Protein AF-A0A831T4Y8-F1 (afdb_monomer_lite)

pLDDT: mean 89.21, std 11.65, range [52.16, 98.19]

Foldseek 3Di:
DQPPDPDDLLNLVVCVVVVDDLVRVCVVVVVDDSVSSVVSNVVCVVCVVVSVVVVVVVVVVVVVVVVVVVVVVD

Sequence (74 aa):
MILDTRISVDYIAGYFKEGWGVVDIERDLLLLTGSEIEAAIRYYLDHRAQIEEQIRRSEEIYHEQVISQEIACL

Structure (mmCIF, N/CA/C/O backbone):
data_AF-A0A831T4Y8-F1
#
_entry.id   AF-A0A831T4Y8-F1
#
loop_
_atom_site.group_PDB
_atom_site.id
_atom_site.type_symbol
_atom_site.label_atom_id
_atom_site.label_alt_id
_atom_site.label_comp_id
_atom_site.label_asym_id
_atom_site.label_entity_id
_atom_site.label_seq_id
_atom_site.pdbx_PDB_ins_code
_atom_site.Cartn_x
_atom_site.Cartn_y
_atom_site.Cartn_z
_atom_site.occupancy
_atom_site.B_iso_or_equiv
_atom_site.auth_seq_id
_atom_site.auth_comp_id
_atom_site.auth_asym_id
_atom_site.auth_atom_id
_atom_site.pdbx_PDB_model_num
ATOM 1 N N . MET A 1 1 ? -0.469 -9.093 -1.406 1.00 85.50 1 MET A N 1
ATOM 2 C CA . MET A 1 1 ? -1.851 -8.574 -1.512 1.00 85.50 1 MET A CA 1
ATOM 3 C C . MET A 1 1 ? -2.419 -8.465 -0.117 1.00 85.50 1 MET A C 1
ATOM 5 O O . MET A 1 1 ? -2.040 -9.277 0.723 1.00 85.50 1 MET A O 1
ATOM 9 N N . ILE A 1 2 ? -3.270 -7.472 0.124 1.00 90.75 2 ILE A N 1
ATOM 10 C CA . ILE A 1 2 ? -4.007 -7.349 1.384 1.00 90.75 2 ILE A CA 1
ATOM 11 C C . ILE A 1 2 ? -5.160 -8.353 1.378 1.00 90.75 2 ILE A C 1
ATOM 13 O O . ILE A 1 2 ? -5.779 -8.570 0.333 1.00 90.75 2 ILE A O 1
ATOM 17 N N . LEU A 1 3 ? -5.394 -9.003 2.520 1.00 91.50 3 LEU A N 1
ATOM 18 C CA . LEU A 1 3 ? -6.383 -10.072 2.664 1.00 91.50 3 LEU A CA 1
ATOM 19 C C . LEU A 1 3 ? -7.766 -9.608 2.184 1.00 91.50 3 LEU A C 1
ATOM 21 O O . LEU A 1 3 ? -8.144 -8.467 2.412 1.00 91.50 3 LEU A O 1
ATOM 25 N N . ASP A 1 4 ? -8.486 -10.482 1.478 1.00 91.69 4 ASP A N 1
ATOM 26 C CA . ASP A 1 4 ? -9.828 -10.223 0.932 1.00 91.69 4 ASP A CA 1
ATOM 27 C C . ASP A 1 4 ? -9.956 -8.999 0.005 1.00 91.69 4 ASP A C 1
ATOM 29 O O . ASP A 1 4 ? -11.058 -8.568 -0.336 1.00 91.69 4 ASP A O 1
ATOM 33 N N . THR A 1 5 ? -8.834 -8.487 -0.507 1.00 92.31 5 THR A N 1
ATOM 34 C CA . THR A 1 5 ? -8.818 -7.424 -1.513 1.00 92.31 5 THR A CA 1
ATOM 35 C C . THR A 1 5 ? -7.978 -7.813 -2.725 1.00 92.31 5 THR A C 1
ATOM 37 O O . THR A 1 5 ? -7.152 -8.726 -2.694 1.00 92.31 5 THR A O 1
ATOM 40 N N . ARG A 1 6 ? -8.159 -7.071 -3.819 1.00 92.69 6 ARG A N 1
ATOM 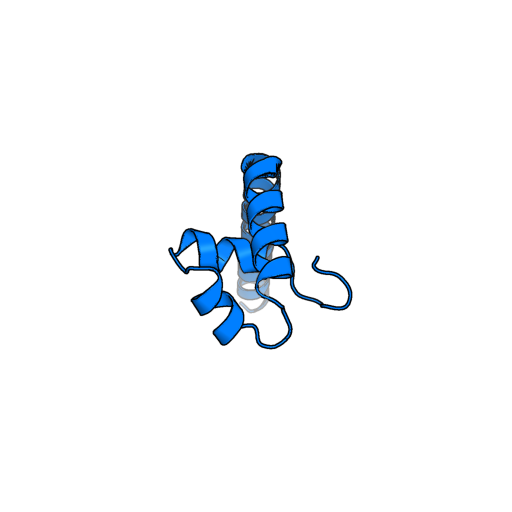41 C CA . ARG A 1 6 ? -7.230 -7.090 -4.960 1.00 92.69 6 ARG A CA 1
ATOM 42 C C . ARG A 1 6 ? -6.155 -6.009 -4.856 1.00 92.69 6 ARG A C 1
ATOM 44 O O . ARG A 1 6 ? -5.464 -5.752 -5.834 1.00 92.69 6 ARG A O 1
ATOM 51 N N . ILE A 1 7 ? -6.024 -5.371 -3.693 1.00 92.88 7 ILE A N 1
ATOM 52 C CA . ILE A 1 7 ? -5.051 -4.308 -3.476 1.00 92.88 7 ILE A CA 1
ATOM 53 C C . ILE A 1 7 ? -3.714 -4.952 -3.116 1.00 92.88 7 ILE A C 1
ATOM 55 O O . ILE A 1 7 ? -3.593 -5.786 -2.210 1.00 92.88 7 ILE A O 1
ATOM 59 N N . SER A 1 8 ? -2.694 -4.605 -3.884 1.00 94.06 8 SER A N 1
ATOM 60 C CA . SER A 1 8 ? -1.348 -5.127 -3.733 1.00 94.06 8 SER A CA 1
ATOM 61 C C . SER A 1 8 ? -0.486 -4.194 -2.871 1.00 94.06 8 SER A C 1
ATOM 63 O O . SER A 1 8 ? -0.838 -3.044 -2.616 1.00 94.06 8 SER A O 1
ATOM 65 N N . VAL A 1 9 ? 0.622 -4.716 -2.335 1.00 94.94 9 VAL A N 1
ATOM 66 C CA . VAL A 1 9 ? 1.467 -3.943 -1.404 1.00 94.94 9 VAL A CA 1
ATOM 67 C C . VAL A 1 9 ? 2.248 -2.858 -2.146 1.00 94.94 9 VAL A C 1
ATOM 69 O O . VAL A 1 9 ? 2.405 -1.763 -1.624 1.00 94.94 9 VAL A O 1
ATOM 72 N N . ASP A 1 10 ? 2.690 -3.142 -3.368 1.00 93.19 10 ASP A N 1
ATOM 73 C CA . ASP A 1 10 ? 3.287 -2.181 -4.299 1.00 93.19 10 ASP A CA 1
ATOM 74 C C . ASP A 1 10 ? 2.348 -1.007 -4.604 1.00 93.19 10 ASP A C 1
ATOM 76 O O . ASP A 1 10 ? 2.809 0.131 -4.638 1.00 93.19 10 ASP A O 1
ATOM 80 N N . TYR A 1 11 ? 1.037 -1.250 -4.723 1.00 94.50 11 TYR A N 1
ATOM 81 C CA . TYR A 1 11 ? 0.056 -0.179 -4.912 1.00 94.50 11 TYR A CA 1
ATOM 82 C C . TYR A 1 11 ? 0.030 0.786 -3.715 1.00 94.50 11 TYR A C 1
ATOM 84 O O . TYR A 1 11 ? 0.141 1.996 -3.890 1.00 94.50 11 TYR A O 1
ATOM 92 N N . ILE A 1 12 ? -0.015 0.262 -2.483 1.00 96.06 12 ILE A N 1
ATOM 93 C CA . ILE A 1 12 ? 0.045 1.077 -1.252 1.00 96.06 12 ILE A CA 1
ATOM 94 C C . ILE A 1 12 ? 1.417 1.756 -1.102 1.00 96.06 12 ILE A C 1
ATOM 96 O O . ILE A 1 12 ? 1.504 2.916 -0.692 1.00 96.06 12 ILE A O 1
ATOM 100 N N . ALA A 1 13 ? 2.498 1.059 -1.462 1.00 94.81 13 ALA A N 1
ATOM 101 C CA . ALA A 1 13 ? 3.848 1.609 -1.446 1.00 94.81 13 ALA A CA 1
ATOM 102 C C . ALA A 1 13 ? 3.996 2.803 -2.401 1.00 94.81 13 ALA A C 1
ATOM 104 O O . ALA A 1 13 ? 4.756 3.717 -2.089 1.00 94.81 13 ALA A O 1
ATOM 105 N N . GLY A 1 14 ? 3.255 2.827 -3.515 1.00 94.56 14 GLY A N 1
ATOM 106 C CA . GLY A 1 14 ? 3.161 3.971 -4.424 1.00 94.56 14 GLY A CA 1
ATOM 107 C C . GLY A 1 14 ? 2.741 5.253 -3.702 1.00 94.56 14 GLY A C 1
ATOM 108 O O . GLY A 1 14 ? 3.528 6.195 -3.637 1.00 94.56 14 GLY A O 1
ATOM 109 N N . TYR A 1 15 ? 1.569 5.253 -3.057 1.00 97.00 15 TYR A N 1
ATOM 110 C CA . TYR A 1 15 ? 1.092 6.406 -2.276 1.00 97.00 15 TYR A CA 1
ATOM 111 C C . TYR A 1 15 ? 2.085 6.825 -1.183 1.00 97.00 15 TYR A C 1
ATOM 113 O O . TYR A 1 15 ? 2.391 8.006 -1.016 1.00 97.00 15 TYR A O 1
ATOM 121 N N . PHE A 1 16 ? 2.639 5.856 -0.447 1.00 96.62 16 PHE A N 1
ATOM 122 C CA . PHE A 1 16 ? 3.625 6.145 0.595 1.00 96.62 16 PHE A CA 1
ATOM 123 C C . PHE A 1 16 ? 4.895 6.808 0.030 1.00 96.62 16 PHE A C 1
ATOM 125 O O . PHE A 1 16 ? 5.414 7.755 0.622 1.00 96.62 16 PHE A O 1
ATOM 132 N N . LYS A 1 17 ? 5.389 6.356 -1.132 1.00 95.06 17 LYS A N 1
ATOM 133 C CA . LYS A 1 17 ? 6.543 6.958 -1.827 1.00 95.06 17 LYS A CA 1
ATOM 134 C C . LYS A 1 17 ? 6.260 8.389 -2.291 1.00 95.06 17 LYS A C 1
ATOM 136 O O . LYS A 1 17 ? 7.186 9.194 -2.322 1.00 95.06 17 LYS A O 1
ATOM 141 N N . GLU A 1 18 ? 5.007 8.712 -2.596 1.00 96.19 18 GLU A N 1
ATOM 142 C CA . GLU A 1 18 ? 4.552 10.073 -2.909 1.00 96.19 18 GLU A CA 1
ATOM 143 C C . GLU A 1 18 ? 4.389 10.967 -1.665 1.00 96.19 18 GLU A C 1
ATOM 145 O O . GLU A 1 18 ? 4.086 12.152 -1.786 1.00 96.19 18 GLU A O 1
ATOM 150 N N . GLY A 1 19 ? 4.629 10.431 -0.464 1.00 97.44 19 GLY A N 1
ATOM 151 C CA . GLY A 1 19 ? 4.594 11.175 0.796 1.00 97.44 19 GLY A CA 1
ATOM 152 C C . GLY A 1 19 ? 3.236 11.173 1.495 1.00 97.44 19 GLY A C 1
ATOM 153 O O . GLY A 1 19 ? 3.058 11.919 2.458 1.00 97.44 19 GLY A O 1
ATOM 154 N N . TRP A 1 20 ? 2.290 10.344 1.048 1.00 98.19 20 TRP A N 1
ATOM 155 C CA . TRP A 1 20 ? 0.981 10.232 1.687 1.00 98.19 20 TRP A CA 1
ATOM 156 C C . TRP A 1 20 ? 1.086 9.547 3.052 1.00 98.19 20 TRP A C 1
ATOM 158 O O . TRP A 1 20 ? 1.789 8.544 3.219 1.00 98.19 20 TRP A O 1
ATOM 168 N N . GLY A 1 21 ? 0.354 10.074 4.036 1.00 96.81 21 GLY A N 1
ATOM 169 C CA . GLY A 1 21 ? 0.210 9.448 5.347 1.00 96.81 21 GLY A CA 1
ATOM 170 C C . GLY A 1 21 ? -0.850 8.344 5.352 1.00 96.81 21 GLY A C 1
ATOM 171 O O . GLY A 1 21 ? -1.719 8.294 4.486 1.00 96.81 21 GLY A O 1
ATOM 172 N N . VAL A 1 22 ? -0.833 7.486 6.379 1.00 97.44 22 VAL A N 1
ATOM 173 C CA . VAL A 1 22 ? -1.803 6.378 6.542 1.00 97.44 22 VAL A CA 1
ATOM 174 C C . VAL A 1 22 ? -3.254 6.861 6.445 1.00 97.44 22 VAL A C 1
ATOM 176 O O . VAL A 1 22 ? -4.055 6.240 5.759 1.00 97.44 22 VAL A O 1
ATOM 179 N N . VAL A 1 23 ? -3.577 7.992 7.081 1.00 97.44 23 VAL A N 1
ATOM 180 C CA . VAL A 1 23 ? -4.935 8.564 7.078 1.00 97.44 23 VAL A CA 1
ATOM 181 C C . VAL A 1 23 ? -5.350 9.044 5.686 1.00 97.44 23 VAL A C 1
ATOM 183 O O . VAL A 1 23 ? -6.514 8.916 5.318 1.00 97.44 23 VAL A O 1
ATOM 186 N N . ASP A 1 24 ? -4.420 9.599 4.908 1.00 98.00 24 ASP A N 1
ATOM 187 C CA . ASP A 1 24 ? -4.713 10.072 3.553 1.00 98.00 24 ASP A CA 1
ATOM 188 C C . ASP A 1 24 ? -4.959 8.885 2.616 1.00 98.00 24 ASP A C 1
ATOM 190 O O . ASP A 1 24 ? -5.907 8.899 1.834 1.00 98.00 24 ASP A O 1
ATOM 194 N N . ILE A 1 25 ? -4.164 7.822 2.764 1.00 97.69 25 ILE A N 1
ATOM 195 C CA . ILE A 1 25 ? -4.324 6.572 2.012 1.00 9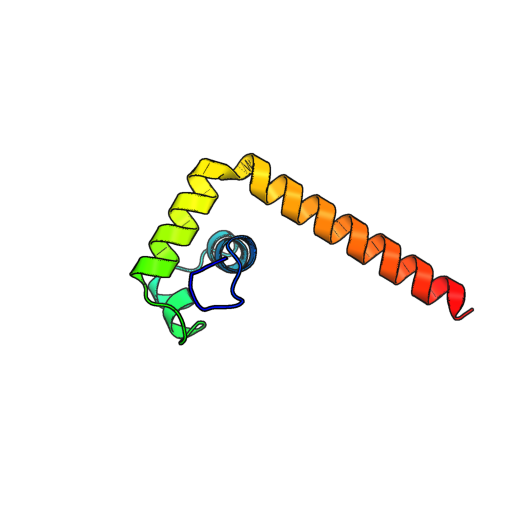7.69 25 ILE A CA 1
ATOM 196 C C . ILE A 1 25 ? -5.639 5.879 2.386 1.00 97.69 25 ILE A C 1
ATOM 198 O O . ILE A 1 25 ? -6.356 5.423 1.505 1.00 97.69 25 ILE A O 1
ATOM 202 N N . GLU A 1 26 ? -5.991 5.820 3.671 1.00 97.50 26 GLU A N 1
ATOM 203 C CA . GLU A 1 26 ? -7.244 5.212 4.148 1.00 97.50 26 GLU A CA 1
ATOM 204 C C . GLU A 1 26 ? -8.480 5.943 3.608 1.00 97.50 26 GLU A C 1
ATOM 206 O O . GLU A 1 26 ? -9.482 5.320 3.260 1.00 97.50 26 GLU A O 1
ATOM 211 N N . ARG A 1 27 ? -8.402 7.272 3.481 1.00 96.81 27 ARG A N 1
ATOM 212 C CA . ARG A 1 27 ? -9.473 8.082 2.883 1.00 96.81 27 ARG A CA 1
ATOM 213 C C . ARG A 1 27 ? -9.674 7.804 1.397 1.00 96.81 27 ARG A C 1
ATOM 215 O O . ARG A 1 27 ? -10.802 7.933 0.926 1.00 96.81 27 ARG A O 1
ATOM 222 N N . ASP A 1 28 ? -8.612 7.457 0.678 1.00 97.12 28 ASP A N 1
ATOM 223 C CA . ASP A 1 28 ? -8.674 7.132 -0.749 1.00 97.12 28 ASP A CA 1
ATOM 224 C C . ASP A 1 28 ? -9.051 5.657 -0.980 1.00 97.12 28 ASP A C 1
ATOM 226 O O . ASP A 1 28 ? -9.863 5.322 -1.844 1.00 97.12 28 ASP A O 1
ATOM 230 N N . LEU A 1 29 ? -8.534 4.761 -0.137 1.00 95.06 29 LEU A N 1
ATOM 231 C CA . LEU A 1 29 ? -8.741 3.317 -0.199 1.00 95.06 29 LEU A CA 1
ATOM 232 C C . LEU A 1 29 ? -9.752 2.860 0.854 1.00 95.06 29 LEU A C 1
ATOM 234 O O . LEU A 1 29 ? -9.419 2.113 1.768 1.00 95.06 29 LEU A O 1
ATOM 238 N N . LEU A 1 30 ? -11.018 3.240 0.664 1.00 93.56 30 LEU A N 1
ATOM 239 C CA . LEU A 1 30 ? -12.130 2.990 1.603 1.00 93.56 30 LEU A CA 1
ATOM 240 C C . LEU A 1 30 ? -12.386 1.509 1.960 1.00 93.56 30 LEU A C 1
ATOM 242 O O . LEU A 1 30 ? -13.194 1.217 2.839 1.00 93.56 30 LEU A O 1
ATOM 246 N N . LEU A 1 31 ? -11.755 0.572 1.247 1.00 93.94 31 LEU A N 1
ATOM 247 C CA . LEU A 1 31 ? -11.828 -0.869 1.507 1.00 93.94 31 LEU A CA 1
ATOM 248 C C . LEU A 1 31 ? -10.803 -1.352 2.539 1.00 93.94 31 LEU A C 1
ATOM 250 O O . LEU A 1 31 ? -10.878 -2.508 2.946 1.00 93.94 31 LEU A O 1
ATOM 254 N N . LEU A 1 32 ? -9.841 -0.510 2.917 1.00 96.12 32 LEU A N 1
ATOM 255 C CA . LEU A 1 32 ? -8.763 -0.847 3.835 1.00 96.12 32 LEU A CA 1
ATOM 256 C C . LEU A 1 32 ? -8.890 -0.054 5.125 1.00 96.12 32 LEU A C 1
ATOM 258 O O . LEU A 1 32 ? -9.257 1.117 5.125 1.00 96.12 32 LEU A O 1
ATOM 262 N N . THR A 1 33 ? -8.520 -0.692 6.224 1.00 97.12 33 THR A N 1
ATOM 263 C CA . THR A 1 33 ? -8.323 -0.021 7.506 1.00 97.12 33 THR A CA 1
ATOM 264 C C . THR A 1 33 ? -6.924 0.585 7.588 1.00 97.12 33 THR A C 1
ATOM 266 O O . THR A 1 33 ? -5.966 0.068 7.002 1.00 97.12 33 THR A O 1
ATOM 269 N N . GLY A 1 34 ? -6.760 1.627 8.402 1.00 97.44 34 GLY A N 1
ATOM 270 C CA . GLY A 1 34 ? -5.447 2.211 8.690 1.00 97.44 34 GLY A CA 1
ATOM 271 C C . GLY A 1 34 ? -4.432 1.178 9.196 1.00 97.44 34 GLY A C 1
ATOM 272 O O . GLY A 1 34 ? -3.263 1.225 8.823 1.00 97.44 34 GLY A O 1
ATOM 273 N N . SER A 1 35 ? -4.880 0.181 9.964 1.00 97.81 35 SER A N 1
ATOM 274 C CA . SER A 1 35 ? -4.059 -0.949 10.421 1.00 97.81 35 SER A CA 1
ATOM 275 C C . SER A 1 35 ? -3.534 -1.828 9.282 1.00 97.81 35 SER A C 1
ATOM 277 O O . SER A 1 35 ? -2.377 -2.248 9.315 1.00 97.81 35 SER A O 1
ATOM 279 N N . GLU A 1 36 ? -4.351 -2.111 8.267 1.00 97.69 36 GLU A N 1
ATOM 280 C CA . GLU A 1 36 ? -3.921 -2.892 7.098 1.00 97.69 36 GLU A CA 1
ATOM 281 C C . GLU A 1 36 ? -2.946 -2.100 6.229 1.00 97.69 36 GLU A C 1
ATOM 283 O O . GLU A 1 36 ? -1.964 -2.660 5.738 1.00 97.69 36 GLU A O 1
ATOM 288 N N . ILE A 1 37 ? -3.170 -0.791 6.094 1.00 98.19 37 ILE A N 1
ATOM 289 C CA . ILE A 1 37 ? -2.263 0.122 5.391 1.00 98.19 37 ILE A CA 1
ATOM 290 C C . ILE A 1 37 ? -0.919 0.206 6.121 1.00 98.19 37 ILE A C 1
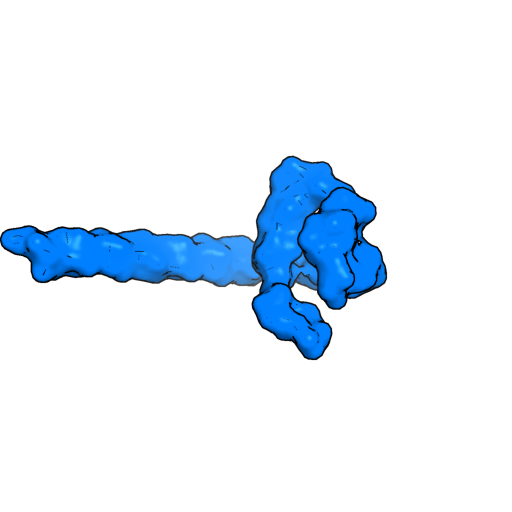ATOM 292 O O . ILE A 1 37 ? 0.129 0.059 5.495 1.00 98.19 37 ILE A O 1
ATOM 296 N N . GLU A 1 38 ? -0.918 0.379 7.444 1.00 98.19 38 GLU A N 1
ATOM 297 C CA . GLU A 1 38 ? 0.312 0.405 8.240 1.00 98.19 38 GLU A CA 1
ATOM 298 C C . GLU A 1 38 ? 1.078 -0.921 8.125 1.00 98.19 38 GLU A C 1
ATOM 300 O O . GLU A 1 38 ? 2.296 -0.923 7.919 1.00 98.19 38 GLU A O 1
ATOM 305 N N . ALA A 1 39 ? 0.374 -2.055 8.202 1.00 97.94 39 ALA A N 1
ATOM 306 C CA . ALA A 1 39 ? 0.973 -3.373 8.023 1.00 97.94 39 ALA A CA 1
ATOM 307 C C . ALA A 1 39 ? 1.591 -3.537 6.625 1.00 97.94 39 ALA A C 1
ATOM 309 O O . ALA A 1 39 ? 2.700 -4.062 6.504 1.00 97.94 39 ALA A O 1
ATOM 310 N N . ALA A 1 40 ? 0.921 -3.047 5.580 1.00 97.38 40 ALA A N 1
ATOM 311 C CA . ALA A 1 40 ? 1.433 -3.063 4.214 1.00 97.38 40 ALA A CA 1
ATOM 312 C C . ALA A 1 40 ? 2.688 -2.198 4.053 1.00 97.38 40 ALA A C 1
ATOM 314 O O . ALA A 1 40 ? 3.667 -2.650 3.461 1.00 97.38 40 ALA A O 1
ATOM 315 N N . ILE A 1 41 ? 2.692 -0.986 4.618 1.00 97.75 41 ILE A N 1
ATOM 316 C CA . ILE A 1 41 ? 3.851 -0.083 4.594 1.00 97.75 41 ILE A CA 1
ATOM 317 C C . ILE A 1 41 ? 5.031 -0.721 5.327 1.00 97.75 41 ILE A C 1
ATOM 319 O O . ILE A 1 41 ? 6.147 -0.717 4.810 1.00 97.75 41 ILE A O 1
ATOM 323 N N . ARG A 1 42 ? 4.803 -1.316 6.503 1.00 98.00 42 ARG A N 1
ATOM 324 C CA . ARG A 1 42 ? 5.855 -2.018 7.248 1.00 98.00 42 ARG A CA 1
ATOM 325 C C . ARG A 1 42 ? 6.416 -3.188 6.447 1.00 98.00 42 ARG A C 1
ATOM 327 O O . ARG A 1 42 ? 7.627 -3.282 6.288 1.00 98.00 42 ARG A O 1
ATOM 334 N N . TYR A 1 43 ? 5.543 -4.015 5.871 1.00 97.00 43 TYR A N 1
ATOM 335 C CA . TYR A 1 43 ? 5.961 -5.114 5.004 1.00 97.00 43 TYR A CA 1
ATOM 336 C C . TYR A 1 43 ? 6.789 -4.614 3.815 1.00 97.00 43 TYR A C 1
ATOM 338 O O . TYR A 1 43 ? 7.830 -5.195 3.508 1.00 97.00 43 TYR A O 1
ATOM 346 N N . TYR A 1 44 ? 6.364 -3.520 3.176 1.00 96.38 44 TYR A N 1
ATOM 347 C CA . TYR A 1 44 ? 7.106 -2.884 2.094 1.00 96.38 44 TYR A CA 1
ATOM 348 C C . TYR A 1 44 ? 8.498 -2.426 2.538 1.00 96.38 44 TYR A C 1
ATOM 350 O O . TYR A 1 44 ? 9.472 -2.716 1.851 1.00 96.38 44 TYR A O 1
ATOM 358 N N . LEU A 1 45 ? 8.616 -1.753 3.684 1.00 96.56 45 LEU A N 1
ATOM 359 C CA . LEU A 1 45 ? 9.905 -1.294 4.205 1.00 96.56 45 LEU A CA 1
ATOM 360 C C . LEU A 1 45 ? 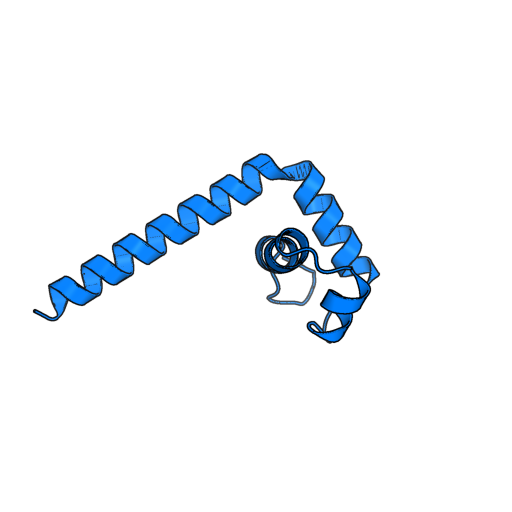10.845 -2.466 4.522 1.00 96.56 45 LEU A C 1
ATOM 362 O O . LEU A 1 45 ? 12.018 -2.412 4.150 1.00 96.56 45 LEU A O 1
ATOM 366 N N . ASP A 1 46 ? 10.321 -3.536 5.120 1.00 98.19 46 ASP A N 1
ATOM 367 C CA . ASP A 1 46 ? 11.087 -4.742 5.462 1.00 98.19 46 ASP A CA 1
ATOM 368 C C . ASP A 1 46 ? 11.570 -5.512 4.217 1.00 98.19 46 ASP A C 1
ATOM 370 O O . ASP A 1 46 ? 12.608 -6.173 4.254 1.00 98.19 46 ASP A O 1
ATOM 374 N N . HIS A 1 47 ? 10.853 -5.402 3.093 1.00 96.50 47 HIS A N 1
ATOM 375 C CA . HIS A 1 47 ? 11.127 -6.138 1.848 1.00 96.50 47 HIS A CA 1
ATOM 376 C C . HIS A 1 47 ? 11.457 -5.213 0.669 1.00 96.50 47 HIS A C 1
ATOM 378 O O . HIS A 1 47 ? 11.350 -5.608 -0.496 1.00 96.50 47 HIS A O 1
ATOM 384 N N . ARG A 1 48 ? 11.882 -3.976 0.956 1.00 94.62 48 ARG A N 1
ATOM 385 C CA . ARG A 1 48 ? 11.925 -2.881 -0.022 1.00 94.62 48 ARG A CA 1
ATOM 386 C C . ARG A 1 48 ? 12.677 -3.231 -1.298 1.00 94.62 48 ARG A C 1
ATOM 388 O O . ARG A 1 48 ? 12.159 -3.018 -2.385 1.00 94.62 48 ARG A O 1
ATOM 395 N N . ALA A 1 49 ? 13.873 -3.804 -1.176 1.00 95.38 49 ALA A N 1
ATOM 396 C CA . ALA A 1 49 ? 14.701 -4.143 -2.333 1.00 95.38 49 ALA A CA 1
ATOM 397 C C . ALA A 1 49 ? 14.015 -5.143 -3.283 1.00 95.38 49 ALA A C 1
ATOM 399 O O . ALA A 1 49 ? 14.117 -5.012 -4.497 1.00 95.38 49 ALA A O 1
ATOM 400 N N . GLN A 1 50 ? 13.304 -6.129 -2.732 1.00 93.81 50 GLN A N 1
ATOM 401 C CA . GLN A 1 50 ? 12.628 -7.161 -3.518 1.00 93.81 50 GLN A CA 1
ATOM 402 C C . GLN A 1 50 ? 11.392 -6.598 -4.222 1.00 93.81 50 GLN A C 1
ATOM 404 O O . GLN A 1 50 ? 11.167 -6.896 -5.392 1.00 93.81 50 GLN A O 1
ATOM 409 N N . ILE A 1 51 ? 10.613 -5.769 -3.525 1.00 91.50 51 ILE A N 1
ATOM 410 C CA . ILE A 1 51 ? 9.393 -5.167 -4.073 1.00 91.50 51 ILE A CA 1
ATOM 411 C C . ILE A 1 51 ? 9.730 -4.118 -5.135 1.00 91.50 51 ILE A C 1
ATOM 413 O O . ILE A 1 51 ? 9.114 -4.118 -6.193 1.00 91.50 51 ILE A O 1
ATOM 417 N N . GLU A 1 52 ? 10.736 -3.272 -4.909 1.00 93.69 52 GLU A N 1
ATOM 418 C CA . GLU A 1 52 ? 11.170 -2.284 -5.910 1.00 93.69 52 GLU A CA 1
ATOM 419 C C . GLU A 1 52 ? 11.686 -2.971 -7.187 1.00 93.69 52 GLU A C 1
ATOM 421 O O . GLU A 1 52 ? 11.384 -2.532 -8.293 1.00 93.69 52 GLU A O 1
ATOM 426 N N . GLU A 1 53 ? 12.390 -4.101 -7.061 1.00 92.25 53 GLU A N 1
ATOM 427 C CA . GLU A 1 53 ? 12.799 -4.904 -8.219 1.00 92.25 53 GLU A CA 1
ATOM 428 C C . GLU A 1 53 ? 11.601 -5.538 -8.948 1.00 92.25 53 GLU A C 1
ATOM 430 O O . GLU A 1 53 ? 11.582 -5.601 -10.178 1.00 92.25 53 GLU A O 1
ATOM 435 N N . GLN A 1 54 ? 10.577 -5.987 -8.216 1.00 87.56 54 GLN A N 1
ATOM 436 C CA . GLN A 1 54 ? 9.337 -6.481 -8.821 1.00 87.56 54 GLN A CA 1
ATOM 437 C C . GLN A 1 54 ? 8.588 -5.381 -9.577 1.00 87.56 54 GLN A C 1
ATOM 439 O O . GLN A 1 54 ? 8.124 -5.634 -10.688 1.00 87.56 54 GLN A O 1
ATOM 444 N N . ILE A 1 55 ? 8.502 -4.178 -9.002 1.00 86.31 55 ILE A N 1
ATOM 445 C CA . ILE A 1 55 ? 7.881 -3.008 -9.633 1.00 86.31 55 ILE A CA 1
ATOM 446 C C . ILE A 1 55 ? 8.620 -2.673 -10.929 1.00 86.31 55 ILE A C 1
ATOM 448 O O . ILE A 1 55 ? 8.002 -2.682 -11.991 1.00 86.31 55 ILE A O 1
ATOM 452 N N . ARG A 1 56 ? 9.947 -2.503 -10.867 1.00 90.12 56 ARG A N 1
ATOM 453 C CA . ARG A 1 56 ? 10.788 -2.196 -12.035 1.00 90.12 56 ARG A CA 1
ATOM 454 C C . ARG A 1 56 ? 10.595 -3.212 -13.160 1.00 90.12 56 ARG A C 1
ATOM 456 O O . ARG A 1 56 ? 10.382 -2.846 -14.310 1.00 90.12 56 ARG A O 1
ATOM 463 N 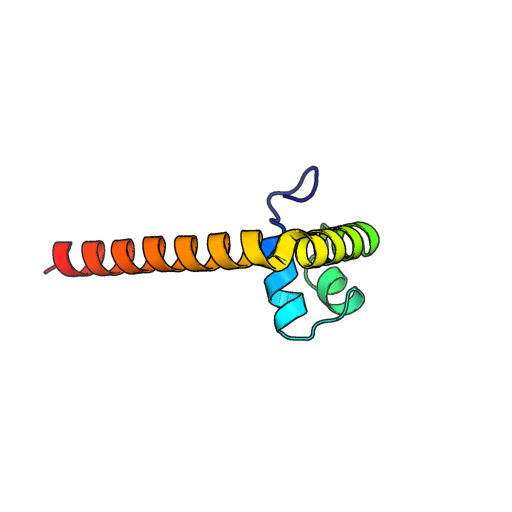N . ARG A 1 57 ? 10.631 -4.506 -12.833 1.00 87.56 57 ARG A N 1
ATOM 464 C CA . ARG A 1 57 ? 10.410 -5.571 -13.820 1.00 87.56 57 ARG A CA 1
ATOM 465 C C . ARG A 1 57 ? 9.010 -5.546 -14.421 1.00 87.56 57 ARG A C 1
ATOM 467 O O . ARG A 1 57 ? 8.851 -5.873 -15.591 1.00 87.56 57 ARG A O 1
ATOM 474 N N . SER A 1 58 ? 7.997 -5.243 -13.615 1.00 81.81 58 SER A N 1
ATOM 475 C CA . SER A 1 58 ? 6.620 -5.127 -14.090 1.00 81.81 58 SER A CA 1
ATOM 476 C C . SER A 1 58 ? 6.516 -3.987 -15.105 1.00 81.81 58 SER A C 1
ATOM 478 O O . SER A 1 58 ? 6.017 -4.195 -16.207 1.00 81.81 58 SER A O 1
ATOM 480 N N . GLU A 1 59 ? 7.076 -2.820 -14.778 1.00 83.44 59 GLU A N 1
ATOM 481 C CA . GLU A 1 59 ? 7.133 -1.648 -15.660 1.00 83.44 59 GLU A CA 1
ATOM 482 C C . GLU A 1 59 ? 7.862 -1.944 -16.978 1.00 83.44 59 GLU A C 1
ATOM 484 O O . GLU A 1 59 ? 7.362 -1.582 -18.042 1.00 83.44 59 GLU A O 1
ATOM 489 N N . GLU A 1 60 ? 8.992 -2.656 -16.932 1.00 83.69 60 GLU A N 1
ATOM 490 C CA . GLU A 1 60 ? 9.728 -3.085 -18.131 1.00 83.69 60 GLU A CA 1
ATOM 491 C C . GLU A 1 60 ? 8.881 -3.984 -19.035 1.00 83.69 60 GLU A C 1
ATOM 493 O O . GLU A 1 60 ? 8.767 -3.719 -20.231 1.00 83.69 60 GLU A O 1
ATOM 498 N N . ILE A 1 61 ? 8.214 -4.993 -18.465 1.00 79.19 61 ILE A N 1
ATOM 499 C CA . ILE A 1 61 ? 7.341 -5.900 -19.223 1.00 79.19 61 ILE A CA 1
ATOM 500 C C . ILE A 1 61 ? 6.184 -5.130 -19.873 1.00 79.19 61 ILE A C 1
ATOM 502 O O . ILE A 1 61 ? 5.889 -5.348 -21.049 1.00 79.19 61 ILE A O 1
ATOM 506 N N . TYR A 1 62 ? 5.529 -4.222 -19.141 1.00 72.06 62 TYR A N 1
ATOM 507 C CA . TYR A 1 62 ? 4.456 -3.397 -19.707 1.00 72.06 62 TYR A CA 1
ATOM 508 C C . TYR A 1 62 ? 4.968 -2.501 -20.837 1.00 72.06 62 TYR A C 1
ATOM 510 O O . TYR A 1 62 ? 4.310 -2.387 -21.872 1.00 72.06 62 TYR A O 1
ATOM 518 N N . HIS A 1 63 ? 6.141 -1.888 -20.676 1.00 73.69 63 HIS A N 1
ATOM 519 C CA . HIS A 1 63 ? 6.719 -1.022 -21.698 1.00 73.69 63 HIS A CA 1
ATOM 520 C C . HIS A 1 63 ? 7.054 -1.796 -22.983 1.00 73.69 63 HIS A C 1
ATOM 522 O O . HIS A 1 63 ? 6.693 -1.365 -24.0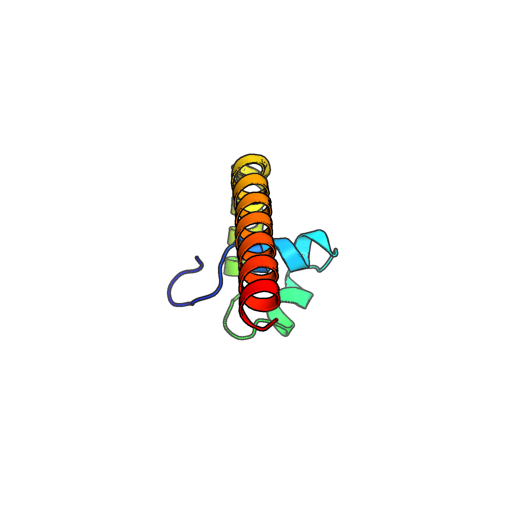79 1.00 73.69 63 HIS A O 1
ATOM 528 N N . GLU A 1 64 ? 7.653 -2.981 -22.857 1.00 71.88 64 GLU A N 1
ATOM 529 C CA . GLU A 1 64 ? 7.950 -3.872 -23.987 1.00 71.88 64 GLU A CA 1
ATOM 530 C C . GLU A 1 64 ? 6.680 -4.347 -24.715 1.00 71.88 64 GLU A C 1
ATOM 532 O O . GLU A 1 64 ? 6.654 -4.426 -25.949 1.00 71.88 64 GLU A O 1
ATOM 537 N N . GLN A 1 65 ? 5.605 -4.630 -23.973 1.00 71.19 65 GLN A N 1
ATOM 538 C CA . GLN A 1 65 ? 4.311 -5.017 -24.543 1.00 71.19 65 GLN A CA 1
ATOM 539 C C . GLN A 1 65 ? 3.655 -3.876 -25.322 1.00 71.19 65 GLN A C 1
ATOM 541 O O . GLN A 1 65 ? 3.168 -4.103 -26.429 1.00 71.19 65 GLN A O 1
ATOM 546 N N . VAL A 1 66 ? 3.668 -2.655 -24.780 1.00 70.19 66 VAL A N 1
ATOM 547 C CA . VAL A 1 66 ? 3.113 -1.471 -25.455 1.00 70.19 66 VAL A CA 1
ATOM 548 C C . VAL A 1 66 ? 3.851 -1.205 -26.768 1.00 70.19 66 VAL A C 1
ATOM 550 O O . VAL A 1 66 ? 3.205 -1.081 -27.807 1.00 70.19 66 VAL A O 1
ATOM 553 N N . ILE A 1 67 ? 5.188 -1.232 -26.755 1.00 70.19 67 ILE A N 1
ATOM 554 C CA . ILE A 1 67 ? 6.008 -1.054 -27.966 1.00 70.19 67 ILE A CA 1
ATOM 555 C C . ILE A 1 67 ? 5.686 -2.131 -29.012 1.00 70.19 67 ILE A C 1
ATOM 557 O O . ILE A 1 67 ? 5.516 -1.832 -30.195 1.00 70.19 67 ILE A O 1
ATOM 561 N N . SER A 1 68 ? 5.569 -3.390 -28.587 1.00 70.56 68 SER A N 1
ATOM 562 C CA . SER A 1 68 ? 5.257 -4.504 -29.491 1.00 70.56 68 SER A CA 1
ATOM 563 C C . SER A 1 68 ? 3.871 -4.361 -30.131 1.00 70.56 68 SER A C 1
ATOM 565 O O . SER A 1 68 ? 3.698 -4.679 -31.308 1.00 70.56 68 SER A O 1
ATOM 567 N N . GLN A 1 69 ? 2.889 -3.857 -29.378 1.00 61.88 69 GLN A N 1
ATOM 568 C CA . GLN A 1 69 ? 1.527 -3.634 -29.860 1.00 61.88 69 GLN A CA 1
ATOM 569 C C . GLN A 1 69 ? 1.439 -2.444 -30.830 1.00 61.88 69 GLN A C 1
ATOM 571 O O . GLN A 1 69 ? 0.683 -2.506 -31.797 1.00 61.88 69 GLN A O 1
ATOM 576 N N . GLU A 1 70 ? 2.214 -1.381 -30.600 1.00 64.38 70 GLU A N 1
ATOM 577 C CA . GLU A 1 70 ? 2.284 -0.218 -31.495 1.00 64.38 70 GLU A CA 1
ATOM 578 C C . GLU A 1 70 ? 2.952 -0.562 -32.831 1.00 64.38 70 GLU A C 1
ATOM 580 O O . GLU A 1 70 ? 2.444 -0.169 -33.880 1.00 64.38 70 GLU A O 1
ATOM 585 N N . ILE A 1 71 ? 4.029 -1.356 -32.818 1.00 63.66 71 ILE A N 1
ATOM 586 C CA . ILE A 1 71 ? 4.689 -1.836 -34.045 1.00 63.66 71 ILE A CA 1
ATOM 587 C C . ILE A 1 71 ? 3.785 -2.800 -34.821 1.00 63.66 71 ILE A C 1
ATOM 589 O O . ILE A 1 71 ? 3.749 -2.744 -36.044 1.00 63.66 71 ILE A O 1
ATOM 593 N N . ALA A 1 72 ? 3.036 -3.671 -34.140 1.00 63.06 72 ALA A N 1
ATOM 594 C CA . ALA A 1 72 ? 2.128 -4.614 -34.798 1.00 63.06 72 ALA A CA 1
ATOM 595 C C . ALA A 1 72 ? 0.926 -3.942 -35.498 1.00 63.06 72 ALA A C 1
ATOM 597 O O . ALA A 1 72 ? 0.250 -4.588 -36.299 1.00 63.06 72 ALA A O 1
ATOM 598 N N . CYS A 1 73 ? 0.647 -2.673 -35.190 1.00 56.25 73 CYS A N 1
ATOM 599 C CA . CYS A 1 73 ? -0.425 -1.879 -35.794 1.00 56.25 73 CYS A CA 1
ATOM 600 C C . CYS A 1 73 ? 0.053 -0.955 -36.936 1.00 56.25 73 CYS A C 1
ATOM 602 O O . CYS A 1 73 ? -0.766 -0.192 -37.457 1.00 56.25 73 CYS A O 1
ATOM 604 N N . LEU A 1 74 ? 1.337 -1.011 -37.318 1.00 52.16 74 LEU A N 1
ATOM 605 C CA . LEU A 1 74 ? 1.946 -0.280 -38.442 1.00 52.16 74 LEU A CA 1
ATOM 606 C C . LEU A 1 74 ? 2.292 -1.228 -39.598 1.00 52.16 74 LEU A C 1
ATOM 608 O O . LEU A 1 74 ? 2.113 -0.795 -40.760 1.00 52.16 74 LEU A O 1
#

Radius of gyration: 15.18 Å; chains: 1; bounding box: 27×21×49 Å

Secondary structure (DSSP, 8-state):
--TTSS--HHHHHHHHHTT--HHHHHHH-TTS-HHHHHHHHHHHHHTHHHHHHHHHHHHHHHHHHHHHHHHHT-